Protein AF-A0A091C1H2-F1 (afdb_monomer_lite)

pLDDT: mean 74.12, std 11.35, range [49.34, 89.69]

Organism: NCBI:txid1121013

Sequence (78 aa):
MRELHWFEFALFMHVAFAAVAIWTALRVPGYTREQRRAQILLALGLPALGAVLVYVMARDEIAPPPPGRLRGGSDGEG

Radius of gyration: 23.3 Å; chains: 1; bounding box: 69×19×52 Å

Secondary structure (DSSP, 8-state):
-HHHHHHHHHHHHHHHHHHHHHHHHHH-TT--HHHHHHHHHHHHHHHHHHHHHHHHHHHHHHSPPPS-----------

Foldseek 3Di:
DVVVVVVVVLVVVLVVQLVVQLVVLVPDPPDDPVNSVVSNCCSVVVVVVVVVVVVVVVVVVPDPDPPDDPPDDPPDDD

Structure (mmCIF, N/CA/C/O backbone):
data_AF-A0A091C1H2-F1
#
_entry.id   AF-A0A091C1H2-F1
#
loop_
_atom_site.group_PDB
_atom_site.id
_atom_site.type_symbol
_atom_site.label_atom_id
_atom_site.label_alt_id
_atom_site.label_comp_id
_atom_site.label_asym_id
_atom_site.label_entity_id
_atom_site.label_seq_id
_atom_site.pdbx_PDB_ins_code
_atom_site.Cartn_x
_atom_site.Cartn_y
_atom_site.Cartn_z
_atom_site.occupancy
_atom_site.B_iso_or_equiv
_atom_site.auth_seq_id
_atom_site.auth_comp_id
_atom_site.auth_asym_id
_atom_site.auth_atom_id
_atom_site.pdbx_PDB_model_num
ATOM 1 N N . MET A 1 1 ? 3.907 -2.325 -24.360 1.00 57.81 1 MET A N 1
ATOM 2 C CA . MET A 1 1 ? 2.523 -2.598 -23.899 1.00 57.81 1 MET A CA 1
ATOM 3 C C . MET A 1 1 ? 2.470 -3.646 -22.786 1.00 57.81 1 MET A C 1
ATOM 5 O O . MET A 1 1 ? 1.855 -3.365 -21.775 1.00 57.81 1 MET A O 1
ATOM 9 N N . ARG A 1 2 ? 3.148 -4.804 -22.896 1.00 66.06 2 ARG A N 1
ATOM 10 C CA . ARG A 1 2 ? 3.076 -5.886 -21.886 1.00 66.06 2 ARG A CA 1
ATOM 11 C C . ARG A 1 2 ? 3.516 -5.484 -20.461 1.00 66.06 2 ARG A C 1
ATOM 13 O O . ARG A 1 2 ? 2.873 -5.894 -19.510 1.00 66.06 2 ARG A O 1
ATOM 20 N N . GLU A 1 3 ? 4.556 -4.661 -20.315 1.00 56.59 3 GLU A N 1
ATOM 21 C CA . GLU A 1 3 ? 5.064 -4.210 -19.001 1.00 56.59 3 GLU A CA 1
ATOM 22 C C . GLU A 1 3 ? 4.157 -3.192 -18.298 1.00 56.59 3 GLU A C 1
ATOM 24 O O . GLU A 1 3 ? 4.037 -3.219 -17.076 1.00 56.59 3 GLU A O 1
ATOM 29 N N . LEU A 1 4 ? 3.447 -2.358 -19.067 1.00 63.34 4 LEU A N 1
ATOM 30 C CA . LEU A 1 4 ? 2.484 -1.399 -18.521 1.00 63.34 4 LEU A CA 1
ATOM 31 C C . LEU A 1 4 ? 1.337 -2.132 -17.804 1.00 63.34 4 LEU A C 1
ATOM 33 O O . LEU A 1 4 ? 0.956 -1.760 -16.701 1.00 63.34 4 LEU A O 1
ATOM 37 N N . HIS A 1 5 ? 0.873 -3.248 -18.378 1.00 69.44 5 HIS A N 1
ATOM 38 C CA . HIS A 1 5 ? -0.179 -4.077 -17.784 1.00 69.44 5 HIS A CA 1
ATOM 39 C C . HIS A 1 5 ? 0.261 -4.787 -16.501 1.00 69.44 5 HIS A C 1
ATOM 41 O O . HIS A 1 5 ? -0.546 -4.946 -15.589 1.00 69.44 5 HIS A O 1
ATOM 47 N N . TRP A 1 6 ? 1.527 -5.206 -16.402 1.00 72.00 6 TRP A N 1
ATOM 48 C CA . TRP A 1 6 ? 2.044 -5.812 -15.172 1.00 72.00 6 TRP A CA 1
ATOM 49 C C . TRP A 1 6 ? 2.125 -4.793 -14.034 1.00 72.00 6 TRP A C 1
ATOM 51 O O . TRP A 1 6 ? 1.758 -5.119 -12.906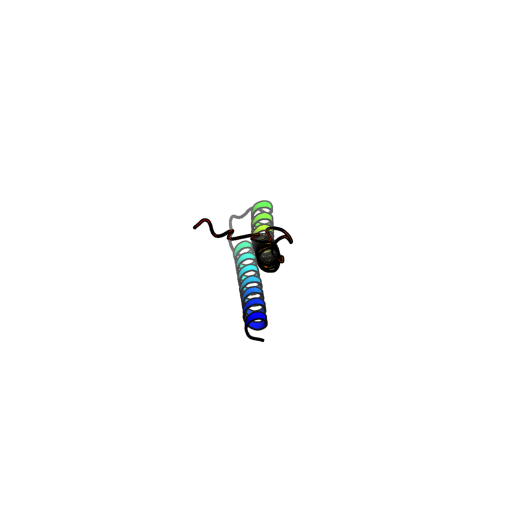 1.00 72.00 6 TRP A O 1
ATOM 61 N N . PHE A 1 7 ? 2.534 -3.556 -14.331 1.00 72.62 7 PHE A N 1
ATOM 62 C CA . PHE A 1 7 ? 2.532 -2.463 -13.358 1.00 72.62 7 PHE A CA 1
ATOM 63 C C . PHE A 1 7 ? 1.109 -2.090 -12.914 1.00 72.62 7 PHE A C 1
ATOM 65 O O . PHE A 1 7 ? 0.846 -2.005 -11.715 1.00 72.62 7 PHE A O 1
ATOM 72 N N . GLU A 1 8 ? 0.175 -1.931 -13.856 1.00 72.62 8 GLU A N 1
ATOM 73 C CA . GLU A 1 8 ? -1.240 -1.654 -13.566 1.00 72.62 8 GLU A CA 1
ATOM 74 C C . GLU A 1 8 ? -1.880 -2.765 -12.722 1.00 72.62 8 GLU A C 1
ATOM 76 O O . GLU A 1 8 ? -2.574 -2.483 -11.744 1.00 72.62 8 GLU A O 1
ATOM 81 N N . PHE A 1 9 ? -1.604 -4.030 -13.052 1.00 79.12 9 PHE A N 1
ATOM 82 C CA . PHE A 1 9 ? -2.077 -5.181 -12.287 1.00 79.12 9 PHE A CA 1
ATOM 83 C C . PHE A 1 9 ? -1.486 -5.210 -10.874 1.00 79.12 9 PHE A C 1
ATOM 85 O O . PHE A 1 9 ? -2.220 -5.405 -9.903 1.00 79.12 9 PHE A O 1
ATOM 92 N N . ALA A 1 10 ? -0.178 -4.974 -10.736 1.00 79.62 10 ALA A N 1
ATOM 93 C CA . ALA A 1 10 ? 0.473 -4.896 -9.434 1.00 79.62 10 ALA A CA 1
ATOM 94 C C . ALA A 1 10 ? -0.129 -3.765 -8.589 1.00 79.62 10 ALA A C 1
ATOM 96 O O . ALA A 1 10 ? -0.468 -3.993 -7.427 1.00 79.62 10 ALA A O 1
ATOM 97 N N . LEU A 1 11 ? -0.332 -2.582 -9.172 1.00 79.25 11 LEU A N 1
ATOM 98 C CA . LEU A 1 11 ? -0.951 -1.442 -8.499 1.00 79.25 11 LEU A CA 1
ATOM 99 C C . LEU A 1 11 ? -2.383 -1.765 -8.050 1.00 79.25 11 LEU A C 1
ATOM 101 O O . LEU A 1 11 ? -2.733 -1.522 -6.894 1.00 79.25 11 LEU A O 1
ATOM 105 N N . PHE A 1 12 ? -3.189 -2.367 -8.927 1.00 84.81 12 PHE A N 1
ATOM 106 C CA . PHE A 1 12 ? -4.553 -2.788 -8.611 1.00 84.81 12 PHE A CA 1
ATOM 107 C C . PHE A 1 12 ? -4.593 -3.782 -7.443 1.00 84.81 12 PHE A C 1
ATOM 109 O O . PHE A 1 12 ? -5.318 -3.563 -6.469 1.00 84.81 12 PHE A O 1
ATOM 116 N N . MET A 1 13 ? -3.780 -4.842 -7.502 1.00 82.25 13 MET A N 1
ATOM 117 C CA . MET A 1 13 ? -3.702 -5.848 -6.438 1.00 82.25 13 MET A CA 1
ATOM 118 C C . MET A 1 13 ? -3.288 -5.221 -5.102 1.00 82.25 13 MET A C 1
ATOM 120 O O . MET A 1 13 ? -3.844 -5.566 -4.061 1.00 82.25 13 MET A O 1
ATOM 124 N N . HIS A 1 14 ? -2.371 -4.251 -5.116 1.00 80.62 14 HIS A N 1
ATOM 125 C CA . HIS A 1 14 ? -1.952 -3.546 -3.905 1.00 80.62 14 HIS A CA 1
ATOM 126 C C . HIS A 1 14 ? -3.067 -2.690 -3.301 1.00 80.62 14 HIS A C 1
ATOM 128 O O . HIS A 1 14 ? -3.291 -2.759 -2.092 1.00 80.62 14 HIS A O 1
ATOM 134 N N . VAL A 1 15 ? -3.796 -1.920 -4.115 1.00 81.75 15 VAL A N 1
ATOM 135 C CA . VAL A 1 15 ? -4.945 -1.130 -3.637 1.00 81.75 15 VAL A CA 1
ATOM 136 C C . VAL A 1 15 ? -6.018 -2.050 -3.050 1.00 81.75 15 VAL A C 1
ATOM 138 O O . VAL A 1 15 ? -6.558 -1.757 -1.980 1.00 81.75 15 VAL A O 1
ATOM 141 N N . ALA A 1 16 ? -6.279 -3.191 -3.694 1.00 84.88 16 ALA A N 1
ATOM 142 C CA . ALA A 1 16 ? -7.214 -4.191 -3.190 1.00 84.88 16 ALA A CA 1
ATOM 143 C C . ALA A 1 16 ? -6.769 -4.760 -1.829 1.00 84.88 16 ALA A C 1
ATOM 145 O O . ALA A 1 16 ? -7.566 -4.785 -0.888 1.00 84.88 16 ALA A O 1
ATOM 146 N N . PHE A 1 17 ? -5.498 -5.149 -1.675 1.00 81.19 17 PHE A N 1
ATOM 147 C CA . PHE A 1 17 ? -4.978 -5.647 -0.397 1.00 81.19 17 PHE A CA 1
ATOM 148 C C . PHE A 1 17 ? -4.982 -4.586 0.704 1.00 81.19 17 PHE A C 1
ATOM 150 O O . PHE A 1 17 ? -5.353 -4.896 1.836 1.00 81.19 17 PHE A O 1
ATOM 157 N N . ALA A 1 18 ? -4.635 -3.336 0.389 1.00 81.75 18 ALA 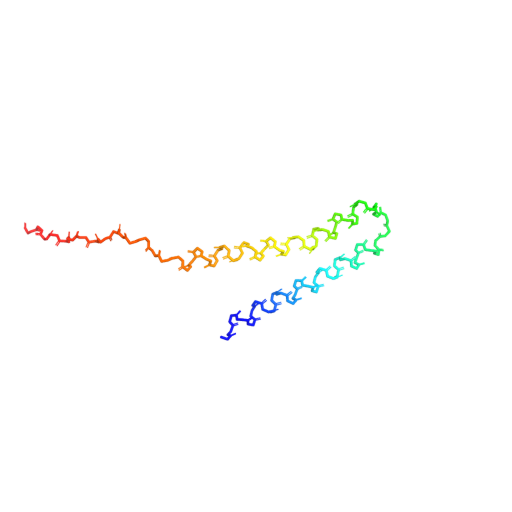A N 1
ATOM 158 C CA . ALA A 1 18 ? -4.702 -2.234 1.345 1.00 81.75 18 ALA A CA 1
ATOM 159 C C . ALA A 1 18 ? -6.143 -2.001 1.828 1.00 81.75 18 ALA A C 1
ATOM 161 O O . ALA A 1 18 ? -6.378 -1.881 3.031 1.00 81.75 18 ALA A O 1
ATOM 162 N N . ALA A 1 19 ? -7.121 -2.014 0.917 1.00 83.31 19 ALA A N 1
ATOM 163 C CA . ALA A 1 19 ? -8.532 -1.882 1.270 1.00 83.31 19 ALA A CA 1
ATOM 164 C C . ALA A 1 19 ? -9.001 -3.023 2.189 1.00 83.31 19 ALA A C 1
ATOM 166 O O . ALA A 1 19 ? -9.654 -2.768 3.204 1.00 83.31 19 ALA A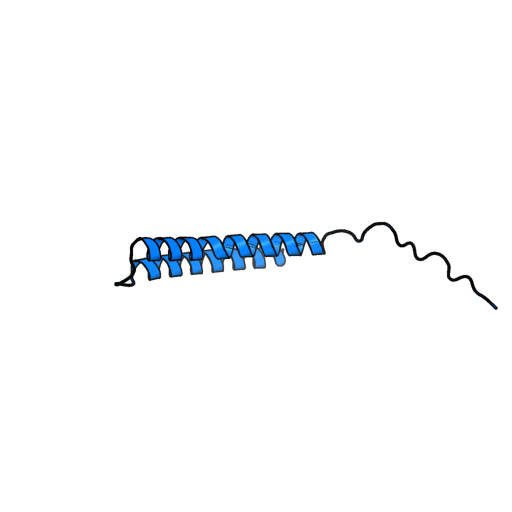 O 1
ATOM 167 N N . VAL A 1 20 ? -8.613 -4.267 1.884 1.00 85.00 20 VAL A N 1
ATOM 168 C CA . VAL A 1 20 ? -8.915 -5.436 2.725 1.00 85.00 20 VAL A CA 1
ATOM 169 C C . VAL A 1 20 ? -8.252 -5.312 4.097 1.00 85.00 20 VAL A C 1
ATOM 171 O O . VAL A 1 20 ? -8.921 -5.512 5.110 1.00 85.00 20 VAL A O 1
ATOM 174 N N . ALA A 1 21 ? -6.976 -4.936 4.171 1.00 80.50 21 ALA A N 1
ATOM 175 C CA . ALA A 1 21 ? -6.264 -4.765 5.436 1.00 80.50 21 ALA A CA 1
ATOM 176 C C . ALA A 1 21 ? -6.918 -3.688 6.318 1.00 80.50 21 ALA A C 1
ATOM 178 O O . ALA A 1 21 ? -7.186 -3.936 7.495 1.00 80.50 21 ALA A O 1
ATOM 179 N N . ILE A 1 22 ? -7.264 -2.531 5.741 1.00 82.06 22 ILE A N 1
ATOM 180 C CA . ILE A 1 22 ? -7.963 -1.443 6.444 1.00 82.06 22 ILE A CA 1
ATOM 181 C C . ILE A 1 22 ? -9.327 -1.923 6.946 1.00 82.06 22 ILE A C 1
ATOM 183 O O . ILE A 1 22 ? -9.654 -1.748 8.120 1.00 82.06 22 ILE A O 1
ATOM 187 N N . TRP A 1 23 ? -10.112 -2.573 6.087 1.00 84.81 23 TRP A N 1
ATOM 188 C CA . TRP A 1 23 ? -11.408 -3.135 6.460 1.00 84.81 23 TRP A CA 1
ATOM 189 C C . TRP A 1 23 ? -11.298 -4.125 7.625 1.00 84.81 23 TRP A C 1
ATOM 191 O O . TRP A 1 23 ? -12.073 -4.062 8.582 1.00 84.81 23 TRP A O 1
ATOM 201 N N . THR A 1 24 ? -10.295 -5.001 7.579 1.00 81.00 24 THR A N 1
ATOM 202 C CA . THR A 1 24 ? -10.049 -6.009 8.615 1.00 81.00 24 THR A CA 1
ATOM 203 C C . THR A 1 24 ? -9.636 -5.343 9.931 1.00 81.00 24 THR A C 1
ATOM 205 O O . THR A 1 24 ? -10.223 -5.631 10.974 1.00 81.00 24 THR A O 1
ATOM 208 N N . ALA A 1 25 ? -8.724 -4.367 9.890 1.00 77.62 25 ALA A N 1
ATOM 209 C CA . ALA A 1 25 ? -8.288 -3.603 11.062 1.00 77.62 25 ALA A CA 1
ATOM 210 C C . ALA A 1 25 ? -9.437 -2.832 11.741 1.00 77.62 25 ALA A C 1
ATOM 212 O O . ALA A 1 25 ? -9.443 -2.658 12.964 1.00 77.62 25 ALA A O 1
ATOM 213 N N . LEU A 1 26 ? -10.436 -2.387 10.974 1.00 81.12 26 LEU A N 1
ATOM 214 C CA . LEU A 1 26 ? -11.632 -1.744 11.523 1.00 81.12 26 LEU A CA 1
ATOM 215 C C . LEU A 1 26 ? -12.570 -2.738 12.224 1.00 81.12 26 LEU A C 1
ATOM 217 O O . LEU A 1 26 ? -13.245 -2.353 13.184 1.00 81.12 26 LEU A O 1
ATOM 221 N N . ARG A 1 27 ? -12.596 -4.000 11.784 1.00 83.94 27 ARG A N 1
ATOM 222 C CA . ARG A 1 27 ? -13.524 -5.024 12.283 1.00 83.94 27 ARG A CA 1
ATOM 223 C C . ARG A 1 27 ? -12.994 -5.893 13.413 1.00 83.94 27 ARG A C 1
ATOM 225 O O . ARG A 1 27 ? -13.814 -6.515 14.076 1.00 83.94 27 ARG A O 1
ATOM 232 N N . VAL A 1 28 ? -11.686 -5.936 13.663 1.00 78.00 28 VAL A N 1
ATOM 233 C CA . VAL A 1 28 ? -11.130 -6.723 14.774 1.00 78.00 28 VAL A CA 1
ATOM 234 C C . VAL A 1 28 ? -11.415 -6.020 16.113 1.00 78.00 28 VAL A C 1
ATOM 236 O O . VAL A 1 28 ? -10.892 -4.924 16.366 1.00 78.00 28 VAL A O 1
ATOM 239 N N . PRO A 1 29 ? -12.247 -6.608 16.994 1.00 73.19 29 PRO A N 1
ATOM 240 C CA . PRO A 1 29 ? -12.408 -6.110 18.352 1.00 73.19 29 PRO A CA 1
ATOM 241 C C . PRO A 1 29 ? -11.129 -6.402 19.153 1.00 73.19 29 PRO A C 1
ATOM 243 O O . PRO A 1 29 ? -10.547 -7.473 19.033 1.00 73.19 29 PRO A O 1
ATOM 246 N N . GLY A 1 30 ? -10.674 -5.436 19.954 1.00 81.44 30 GLY A N 1
ATOM 247 C CA . GLY A 1 30 ? -9.482 -5.575 20.804 1.00 81.44 30 GLY A CA 1
ATOM 248 C C . GLY A 1 30 ? -8.286 -4.705 20.409 1.00 81.44 30 GLY A C 1
ATOM 249 O O . GLY A 1 30 ? -7.444 -4.434 21.258 1.00 81.44 30 GLY A O 1
ATOM 250 N N . TYR A 1 31 ? -8.226 -4.182 19.179 1.00 82.50 31 TYR A N 1
ATOM 251 C CA . TYR A 1 31 ? -7.165 -3.233 18.822 1.00 82.50 31 TYR A CA 1
ATOM 252 C C . TYR A 1 31 ? -7.395 -1.844 19.414 1.00 82.50 31 TYR A C 1
ATOM 254 O O . TYR A 1 31 ? -8.467 -1.248 19.227 1.00 82.50 31 TYR A O 1
ATOM 262 N N . THR A 1 32 ? -6.347 -1.292 20.032 1.00 89.69 32 THR A N 1
ATOM 263 C CA . THR A 1 32 ? -6.310 0.106 20.477 1.00 89.69 32 THR A CA 1
ATOM 264 C C . THR A 1 32 ? -6.335 1.066 19.279 1.00 89.69 32 THR A C 1
ATOM 266 O O . THR A 1 32 ? -6.030 0.691 18.142 1.00 89.69 32 THR A O 1
ATOM 269 N N . ARG A 1 33 ? -6.696 2.340 19.510 1.00 87.44 33 ARG A N 1
ATOM 270 C CA . ARG A 1 33 ? -6.702 3.373 18.452 1.00 87.44 33 ARG A CA 1
ATOM 271 C C . ARG A 1 33 ? -5.339 3.507 17.763 1.00 87.44 33 ARG A C 1
ATOM 273 O O . ARG A 1 33 ? -5.293 3.698 16.550 1.00 87.44 33 ARG A O 1
ATOM 280 N N . GLU A 1 34 ? -4.253 3.388 18.522 1.00 89.12 34 GLU A N 1
ATOM 281 C CA . GLU A 1 34 ? -2.889 3.476 17.996 1.00 89.12 34 GLU A CA 1
ATOM 282 C C . GLU A 1 34 ? -2.521 2.262 17.144 1.00 89.12 34 GLU A C 1
ATOM 284 O O . GLU A 1 34 ? -2.005 2.435 16.044 1.00 89.12 34 GLU A O 1
ATOM 289 N N . GLN A 1 35 ? -2.877 1.048 17.575 1.00 86.31 35 GLN A N 1
ATOM 290 C CA . GLN A 1 35 ? -2.644 -0.171 16.792 1.00 86.31 35 GLN A CA 1
ATOM 291 C C . GLN A 1 35 ? -3.400 -0.151 15.461 1.00 86.31 35 GLN A C 1
ATOM 293 O O . GLN A 1 35 ? -2.838 -0.523 14.432 1.00 86.31 35 GLN A O 1
ATOM 298 N N . ARG A 1 36 ? -4.645 0.348 15.447 1.00 85.81 36 ARG A N 1
ATOM 299 C CA . ARG A 1 36 ? -5.397 0.529 14.193 1.00 85.81 36 ARG A CA 1
ATOM 300 C C . ARG A 1 36 ? -4.720 1.532 13.270 1.00 85.81 36 ARG A C 1
ATOM 302 O O . ARG A 1 36 ? -4.592 1.262 12.082 1.00 85.81 36 ARG A O 1
ATOM 309 N N . ARG A 1 37 ? -4.261 2.672 13.799 1.00 87.12 37 ARG A N 1
ATOM 310 C CA . ARG A 1 37 ? -3.509 3.654 13.003 1.00 87.12 37 ARG A CA 1
ATOM 311 C C . ARG A 1 37 ? -2.224 3.053 12.446 1.00 87.12 37 ARG A C 1
ATOM 313 O O . ARG A 1 37 ? -1.974 3.216 11.260 1.00 87.12 37 ARG A O 1
ATOM 320 N N . ALA A 1 38 ? -1.457 2.329 13.256 1.00 86.12 38 ALA A N 1
ATOM 321 C CA . ALA A 1 38 ? -0.236 1.664 12.812 1.00 86.12 38 ALA A CA 1
ATOM 322 C C . ALA A 1 38 ? -0.517 0.629 11.711 1.00 86.12 38 ALA A C 1
ATOM 324 O O . ALA A 1 38 ? 0.180 0.615 10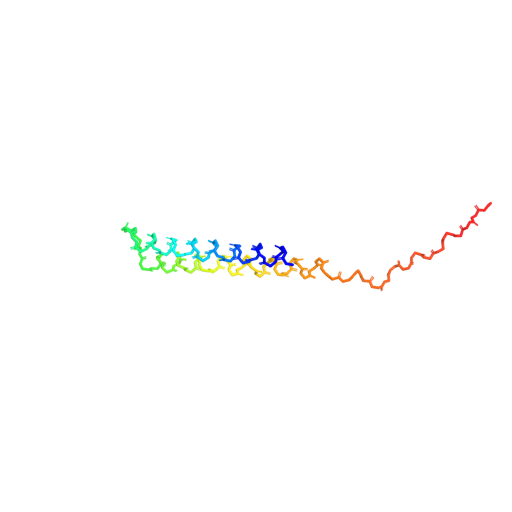.705 1.00 86.12 38 ALA A O 1
ATOM 325 N N . GLN A 1 39 ? -1.574 -0.178 11.845 1.00 82.88 39 GLN A N 1
ATOM 326 C CA . GLN A 1 39 ? -2.002 -1.133 10.815 1.00 82.88 39 GLN A CA 1
ATOM 327 C C . GLN A 1 39 ? -2.394 -0.445 9.504 1.00 82.88 39 GLN A C 1
ATOM 329 O O . GLN A 1 39 ? -1.966 -0.878 8.438 1.00 82.88 39 GLN A O 1
ATOM 334 N N . ILE A 1 40 ? -3.159 0.648 9.572 1.00 83.06 40 ILE A N 1
ATOM 335 C CA . ILE A 1 40 ? -3.546 1.428 8.388 1.00 83.06 40 ILE A CA 1
ATOM 336 C C . ILE A 1 40 ? -2.307 2.049 7.728 1.00 83.06 40 ILE A C 1
ATOM 338 O O . ILE A 1 40 ? -2.150 1.969 6.512 1.00 83.06 40 ILE A O 1
ATOM 342 N N . LEU A 1 41 ? -1.404 2.631 8.520 1.00 84.75 41 LEU A N 1
ATOM 343 C CA . LEU A 1 41 ? -0.165 3.226 8.018 1.00 84.75 41 LEU A CA 1
ATOM 344 C C . LEU A 1 41 ? 0.762 2.179 7.396 1.00 84.75 41 LEU A C 1
ATOM 346 O O . LEU A 1 41 ? 1.339 2.445 6.349 1.00 84.75 41 LEU A O 1
ATOM 350 N N . LEU A 1 42 ? 0.875 0.988 7.986 1.00 82.81 42 LEU A N 1
ATOM 351 C CA . LEU A 1 42 ? 1.646 -0.119 7.417 1.00 82.81 42 LEU A CA 1
ATOM 352 C C . LEU A 1 42 ? 1.024 -0.617 6.110 1.00 82.81 42 LEU A C 1
ATOM 354 O O . LEU A 1 42 ? 1.743 -0.772 5.125 1.00 82.81 42 LEU A O 1
ATOM 358 N N . ALA A 1 43 ? -0.299 -0.800 6.073 1.00 80.50 43 ALA A N 1
ATOM 359 C CA . ALA A 1 43 ? -1.020 -1.246 4.882 1.00 80.50 43 ALA A CA 1
ATOM 360 C C . ALA A 1 43 ? -0.861 -0.285 3.693 1.00 80.50 43 ALA A C 1
ATOM 362 O O . ALA A 1 43 ? -0.836 -0.732 2.550 1.00 80.50 43 ALA A O 1
ATOM 363 N N . LEU A 1 44 ? -0.732 1.020 3.953 1.00 79.62 44 LEU A N 1
ATOM 364 C CA . LEU A 1 44 ? -0.508 2.039 2.923 1.00 79.62 44 LEU A CA 1
ATOM 365 C C . LEU A 1 44 ? 0.982 2.281 2.624 1.00 79.62 44 LEU A C 1
ATOM 367 O O . LEU A 1 44 ? 1.349 2.543 1.480 1.00 79.62 44 LEU A O 1
ATOM 371 N N . GLY A 1 45 ? 1.845 2.197 3.637 1.00 80.69 45 GLY A N 1
ATOM 372 C CA . GLY A 1 45 ? 3.260 2.562 3.553 1.00 80.69 45 GLY A CA 1
ATOM 373 C C . GLY A 1 45 ? 4.153 1.497 2.917 1.00 80.69 45 GLY A C 1
ATOM 374 O O . GLY A 1 45 ? 5.024 1.838 2.119 1.00 80.69 45 GLY A O 1
ATOM 375 N N . LEU A 1 46 ? 3.926 0.212 3.214 1.00 79.12 46 LEU A N 1
ATOM 376 C CA . LEU A 1 46 ? 4.677 -0.901 2.607 1.00 79.12 46 LEU A CA 1
ATOM 377 C C . LEU A 1 46 ? 4.593 -0.913 1.066 1.00 79.12 46 LEU A C 1
ATOM 379 O O . LEU A 1 46 ? 5.640 -1.031 0.429 1.00 79.12 46 LEU A O 1
ATOM 383 N N . PRO A 1 47 ? 3.409 -0.728 0.446 1.00 73.38 47 PRO A N 1
ATOM 384 C CA . PRO A 1 47 ? 3.283 -0.612 -1.007 1.00 73.38 47 PRO A CA 1
ATOM 385 C C . PRO A 1 47 ? 4.080 0.550 -1.601 1.00 73.38 47 PRO A C 1
ATOM 387 O O . PRO A 1 47 ? 4.750 0.380 -2.617 1.00 73.38 47 PRO A O 1
ATOM 390 N N . ALA A 1 48 ? 4.034 1.726 -0.965 1.00 77.50 48 ALA A N 1
ATOM 391 C CA . ALA A 1 48 ? 4.768 2.898 -1.433 1.00 77.50 48 ALA A CA 1
ATOM 392 C C . ALA A 1 48 ? 6.284 2.648 -1.408 1.00 77.50 48 ALA A C 1
ATOM 394 O O . ALA A 1 48 ? 6.978 2.945 -2.378 1.00 77.50 48 ALA A O 1
ATOM 395 N N . LEU A 1 49 ? 6.786 2.028 -0.336 1.00 81.88 49 LEU A N 1
ATOM 396 C CA . LEU A 1 49 ? 8.182 1.601 -0.222 1.00 81.88 49 LEU A CA 1
ATOM 397 C C . LEU A 1 49 ? 8.565 0.569 -1.290 1.00 81.88 49 LEU A C 1
ATOM 399 O O . LEU A 1 49 ? 9.615 0.706 -1.913 1.00 81.88 49 LEU A O 1
ATOM 403 N N . GLY A 1 50 ? 7.707 -0.423 -1.540 1.00 81.31 50 GLY A N 1
ATOM 404 C CA . GLY A 1 50 ? 7.916 -1.418 -2.594 1.00 81.31 50 GLY A CA 1
ATOM 405 C C . GLY A 1 50 ? 7.994 -0.789 -3.988 1.00 81.31 50 GLY A C 1
ATOM 406 O O . GLY A 1 50 ? 8.910 -1.097 -4.747 1.00 81.31 50 GLY A O 1
ATOM 407 N N . ALA A 1 51 ? 7.096 0.147 -4.304 1.00 77.12 51 ALA A N 1
ATOM 408 C CA . ALA A 1 51 ? 7.107 0.870 -5.576 1.00 77.12 51 ALA A CA 1
ATOM 409 C C . ALA A 1 51 ? 8.382 1.710 -5.757 1.00 77.12 51 ALA A C 1
ATOM 411 O O . ALA A 1 51 ? 8.969 1.711 -6.839 1.00 77.12 51 ALA A O 1
ATOM 412 N N . VAL A 1 52 ? 8.842 2.384 -4.696 1.00 83.12 52 VAL A N 1
ATOM 413 C CA . VAL A 1 52 ? 10.107 3.135 -4.711 1.00 83.12 52 VAL A CA 1
ATOM 414 C C . VAL A 1 52 ? 11.294 2.202 -4.943 1.00 83.12 52 VAL A C 1
ATOM 416 O O . VAL A 1 52 ? 12.151 2.516 -5.763 1.00 83.12 52 VAL A O 1
ATOM 419 N N . LEU A 1 53 ? 11.340 1.050 -4.270 1.00 81.81 53 LEU A N 1
ATOM 420 C CA . LEU A 1 53 ? 12.423 0.081 -4.440 1.00 81.81 53 LEU A CA 1
ATOM 421 C C . LEU A 1 53 ? 12.477 -0.452 -5.878 1.00 81.81 53 LEU A C 1
ATOM 423 O O . LEU A 1 53 ? 13.541 -0.447 -6.487 1.00 81.81 53 LEU A O 1
ATOM 427 N N . VAL A 1 54 ? 11.327 -0.843 -6.440 1.00 79.75 54 VAL A N 1
ATOM 428 C CA . VAL A 1 54 ? 11.227 -1.299 -7.836 1.00 79.75 54 VAL A CA 1
ATOM 429 C C . VAL A 1 54 ? 11.6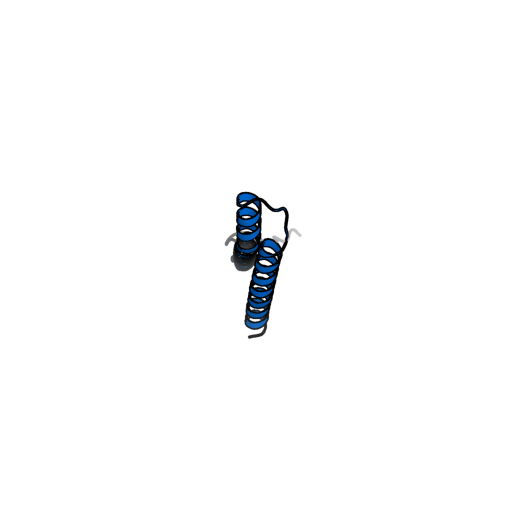70 -0.201 -8.798 1.00 79.75 54 VAL A C 1
ATOM 431 O O . VAL A 1 54 ? 12.415 -0.476 -9.732 1.00 79.75 54 VAL A O 1
ATOM 434 N N . TYR A 1 55 ? 11.267 1.048 -8.555 1.00 80.56 55 TYR A N 1
ATOM 435 C CA . TYR A 1 55 ? 11.703 2.185 -9.363 1.00 80.56 55 TYR A CA 1
ATOM 436 C C . TYR A 1 55 ? 13.223 2.393 -9.305 1.00 80.56 55 TYR A C 1
ATOM 438 O O . TYR A 1 55 ? 13.846 2.623 -10.339 1.00 80.56 55 TYR A O 1
ATOM 446 N N . VAL A 1 56 ? 13.829 2.291 -8.118 1.00 81.62 56 VAL A N 1
ATOM 447 C CA . VAL A 1 56 ? 15.286 2.398 -7.947 1.00 81.62 56 VAL A CA 1
ATOM 448 C C . VAL A 1 56 ? 16.002 1.257 -8.667 1.00 81.62 56 VAL A C 1
ATOM 450 O O . VAL A 1 56 ? 16.924 1.523 -9.428 1.00 81.62 56 VAL A O 1
ATOM 453 N N . MET A 1 57 ? 15.543 0.014 -8.506 1.00 76.19 57 MET A N 1
ATOM 454 C CA . MET A 1 57 ? 16.133 -1.145 -9.184 1.00 76.19 57 MET A CA 1
ATOM 455 C C . MET A 1 57 ? 16.021 -1.036 -10.708 1.00 76.19 57 MET A C 1
ATOM 457 O O . MET A 1 57 ? 17.008 -1.233 -11.409 1.00 76.19 57 MET A O 1
ATOM 461 N N . ALA A 1 58 ? 14.850 -0.652 -11.222 1.00 75.06 58 ALA A N 1
ATOM 462 C CA . ALA A 1 58 ? 14.656 -0.427 -12.652 1.00 75.06 58 ALA A CA 1
ATOM 463 C C . ALA A 1 58 ? 15.557 0.705 -13.170 1.00 75.06 58 ALA A C 1
ATOM 465 O O . ALA A 1 58 ? 16.107 0.615 -14.264 1.00 75.06 58 ALA A O 1
ATOM 466 N N . ARG A 1 59 ? 15.753 1.771 -12.383 1.00 76.06 59 ARG A N 1
ATOM 467 C CA . ARG A 1 59 ? 16.670 2.859 -12.739 1.00 76.06 59 ARG A CA 1
ATOM 468 C C . ARG A 1 59 ? 18.124 2.387 -12.793 1.00 76.06 59 ARG A C 1
ATOM 470 O O . ARG A 1 59 ? 18.836 2.792 -13.710 1.00 76.06 59 ARG A O 1
ATOM 477 N N . ASP A 1 60 ? 18.549 1.564 -11.840 1.00 71.25 60 ASP A N 1
ATOM 478 C CA . ASP A 1 60 ? 19.910 1.023 -11.785 1.00 71.25 60 ASP A CA 1
ATOM 479 C C . ASP A 1 60 ? 20.178 0.036 -12.932 1.00 71.25 60 ASP A C 1
ATOM 481 O O . ASP A 1 60 ? 21.268 0.051 -13.499 1.00 71.25 60 ASP A O 1
ATOM 485 N N . GLU A 1 61 ? 19.186 -0.755 -13.349 1.00 62.47 61 GLU A N 1
ATOM 486 C CA . GLU A 1 61 ? 19.297 -1.634 -14.525 1.00 62.47 61 GLU A CA 1
ATOM 487 C C . GLU A 1 61 ? 19.350 -0.866 -15.857 1.00 62.47 61 GLU A C 1
ATOM 489 O O . GLU A 1 61 ? 19.976 -1.324 -16.813 1.00 62.47 61 GLU A O 1
ATOM 494 N N . ILE A 1 62 ? 18.721 0.312 -15.934 1.00 59.94 62 ILE A N 1
ATOM 495 C CA . ILE A 1 62 ? 18.715 1.165 -17.137 1.00 59.94 62 ILE A CA 1
ATOM 496 C C . ILE A 1 62 ? 19.952 2.085 -17.193 1.00 59.94 62 ILE A C 1
ATOM 498 O O . ILE A 1 62 ? 20.220 2.710 -18.225 1.00 59.94 62 ILE A O 1
ATOM 502 N N . ALA A 1 63 ? 20.734 2.182 -16.112 1.00 58.03 63 ALA A N 1
ATOM 503 C CA . ALA A 1 63 ? 21.926 3.018 -16.085 1.00 58.03 63 ALA A CA 1
ATOM 504 C C . ALA A 1 63 ? 22.954 2.515 -17.123 1.00 58.03 63 ALA A C 1
ATOM 506 O O . ALA A 1 63 ? 23.382 1.359 -17.059 1.00 58.03 63 ALA A O 1
ATOM 507 N N . PRO A 1 64 ? 23.372 3.353 -18.094 1.00 57.97 64 PRO A N 1
ATOM 508 C CA . PRO A 1 64 ? 24.357 2.940 -19.080 1.00 57.97 64 PRO A CA 1
ATOM 509 C C . PRO A 1 64 ? 25.668 2.571 -18.373 1.00 57.97 64 PRO A C 1
ATOM 511 O O . PRO A 1 64 ? 26.053 3.250 -17.413 1.00 57.97 64 PRO A O 1
ATOM 514 N N . PRO A 1 65 ? 26.374 1.518 -18.832 1.00 59.00 65 PRO A N 1
ATOM 515 C CA . PRO A 1 65 ? 27.648 1.141 -18.245 1.00 59.00 65 PRO A CA 1
ATOM 516 C C . PRO A 1 65 ? 28.594 2.350 -18.270 1.00 59.00 65 PRO A C 1
ATOM 518 O O . PRO A 1 65 ? 28.600 3.097 -19.256 1.00 59.00 65 PRO A O 1
ATOM 521 N N . PRO A 1 66 ? 29.381 2.571 -17.202 1.00 64.44 66 PRO A N 1
ATOM 522 C CA . PRO A 1 66 ? 30.253 3.732 -17.115 1.00 64.44 66 PRO A CA 1
ATOM 523 C C . PRO A 1 66 ? 31.174 3.789 -18.347 1.00 64.44 66 PRO A C 1
ATOM 525 O O . PRO A 1 66 ? 31.777 2.770 -18.708 1.00 64.44 66 PRO A O 1
ATOM 528 N N . PRO A 1 67 ? 31.297 4.951 -19.016 1.00 60.88 67 PRO A N 1
ATOM 529 C CA . PRO A 1 67 ? 32.155 5.078 -20.182 1.00 60.88 67 PRO A CA 1
ATOM 530 C C . PRO A 1 67 ? 33.611 5.005 -19.721 1.00 60.88 67 PRO A C 1
ATOM 532 O O . PRO A 1 67 ? 34.147 5.964 -19.175 1.00 60.88 67 PRO A O 1
ATOM 535 N N . GLY A 1 68 ? 34.253 3.853 -19.924 1.00 58.62 68 GLY A N 1
ATOM 536 C CA . GLY A 1 68 ? 35.699 3.733 -19.747 1.00 58.62 68 GLY A CA 1
ATOM 537 C C . GLY A 1 68 ? 36.178 2.482 -19.025 1.00 58.62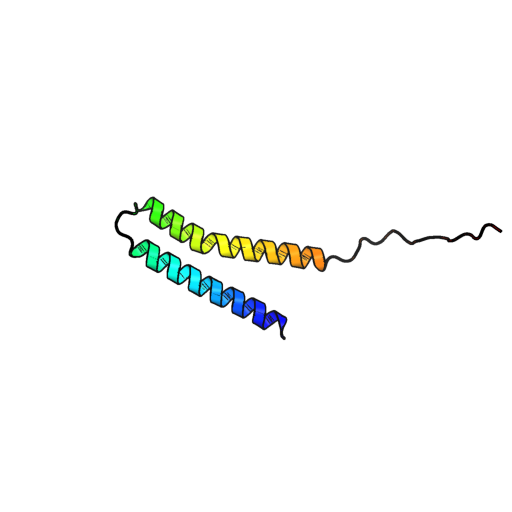 68 GLY A C 1
ATOM 538 O O . GLY A 1 68 ? 36.774 2.567 -17.959 1.00 58.62 68 GLY A O 1
ATOM 539 N N . ARG A 1 69 ? 36.063 1.329 -19.681 1.00 52.47 69 ARG A N 1
ATOM 540 C CA . ARG A 1 69 ? 37.247 0.492 -19.923 1.00 52.47 69 ARG A CA 1
ATOM 541 C C . ARG A 1 69 ? 37.191 0.048 -21.372 1.00 52.47 69 ARG A C 1
ATOM 543 O O . ARG A 1 69 ? 36.696 -1.027 -21.694 1.00 52.47 69 ARG A O 1
ATOM 550 N N . LEU A 1 70 ? 37.670 0.924 -22.253 1.00 54.97 70 LEU A N 1
ATOM 551 C CA . LEU A 1 70 ? 38.139 0.482 -23.556 1.00 54.97 70 LEU A CA 1
ATOM 552 C C . LEU A 1 70 ? 39.183 -0.600 -23.287 1.00 54.97 70 LEU A C 1
ATOM 554 O O . LEU A 1 70 ? 40.247 -0.342 -22.728 1.00 54.97 70 LEU A O 1
ATOM 558 N N . ARG A 1 71 ? 38.810 -1.827 -23.631 1.00 56.41 71 ARG A N 1
ATOM 559 C CA . ARG A 1 71 ? 39.696 -2.963 -23.825 1.00 56.41 71 ARG A CA 1
ATOM 560 C C . ARG A 1 71 ? 40.679 -2.575 -24.929 1.00 56.41 71 ARG A C 1
ATOM 562 O O . ARG A 1 71 ? 40.400 -2.772 -26.106 1.00 56.41 71 ARG A O 1
ATOM 569 N N . GLY A 1 72 ? 41.768 -1.925 -24.539 1.00 53.97 72 GLY A N 1
ATOM 570 C CA . GLY A 1 72 ? 42.898 -1.637 -25.407 1.00 53.97 72 GLY A CA 1
ATOM 571 C C . GLY A 1 72 ? 43.796 -2.864 -25.496 1.00 53.97 72 GLY A C 1
ATOM 572 O O . GLY A 1 72 ? 44.227 -3.365 -24.464 1.00 53.97 72 GLY A O 1
ATOM 573 N N . GLY A 1 73 ? 44.034 -3.322 -26.724 1.00 49.34 73 GLY A N 1
ATOM 574 C CA . GLY A 1 73 ? 45.266 -4.001 -27.126 1.00 49.34 73 GLY A CA 1
ATOM 575 C C . GLY A 1 73 ? 45.456 -5.423 -26.616 1.00 49.34 73 GLY A C 1
ATOM 576 O O . GLY A 1 73 ? 46.109 -5.654 -25.607 1.00 49.34 73 GLY A O 1
ATOM 577 N N . SER A 1 74 ? 44.957 -6.401 -27.374 1.00 54.19 74 SER A N 1
ATOM 578 C CA . SER A 1 74 ? 45.728 -7.627 -27.564 1.00 54.19 74 SER A CA 1
ATOM 579 C C . SER A 1 74 ? 46.950 -7.264 -28.408 1.00 54.19 74 SER A C 1
ATOM 581 O O . SER A 1 74 ? 46.868 -7.263 -29.638 1.00 54.19 74 SER A O 1
ATOM 583 N N . ASP A 1 75 ? 48.055 -6.926 -27.760 1.00 54.56 75 ASP A N 1
ATOM 584 C CA . ASP A 1 75 ? 49.335 -6.920 -28.450 1.00 54.56 75 ASP A CA 1
ATOM 585 C C . ASP A 1 75 ? 49.781 -8.379 -28.527 1.00 54.56 75 ASP A C 1
ATOM 587 O O . ASP A 1 75 ? 49.945 -9.063 -27.516 1.00 54.56 75 ASP A O 1
ATOM 591 N N . GLY A 1 76 ? 49.836 -8.888 -29.755 1.00 55.97 76 GLY A N 1
ATOM 592 C CA . GLY A 1 76 ? 50.413 -10.187 -30.035 1.00 55.97 76 GLY A CA 1
ATOM 593 C C . GLY A 1 76 ? 51.894 -10.163 -29.689 1.00 55.97 76 GLY A C 1
ATOM 594 O O . GLY A 1 76 ? 52.659 -9.428 -30.306 1.00 55.97 76 GLY A O 1
ATOM 595 N N . GLU A 1 77 ? 52.288 -10.993 -28.734 1.00 54.56 77 GLU A N 1
ATOM 596 C CA . GLU A 1 77 ? 53.669 -11.438 -28.604 1.00 54.56 77 GLU A CA 1
ATOM 597 C C . GLU A 1 77 ? 53.773 -12.791 -29.314 1.00 54.56 77 GLU A C 1
ATOM 599 O O . GLU A 1 77 ? 53.096 -13.760 -28.954 1.00 54.56 77 GLU A O 1
ATOM 604 N N . GLY A 1 78 ? 54.534 -12.786 -30.410 1.00 51.75 78 GLY A N 1
ATOM 605 C CA . GLY A 1 78 ? 55.073 -13.981 -31.053 1.00 51.75 78 GLY A CA 1
ATOM 606 C C . GLY A 1 78 ? 56.422 -14.373 -30.470 1.00 51.75 78 GLY A C 1
ATOM 607 O O . GLY A 1 78 ? 56.929 -13.645 -29.588 1.00 51.75 78 GLY A O 1
#